Protein AF-A0A1M5ZK23-F1 (afdb_monomer)

Sequence (69 aa):
MDDKAKKIKELRESTGMNRREFCEYFDIPYRTVTEWERDMRHAPDYVVRLLEYYIRMEKMFKKDEDDKI

pLDDT: mean 90.6, std 11.02, range [48.88, 98.19]

Secondary structure (DSSP, 8-state):
---HHHHHHHHHHTTT--HHHHHHHHT--HHHHHHHHTTSSPPPHHHHHHHHHHHHHHHHHHHHHHTT-

Foldseek 3Di:
DDLQLVLLVVLCVLLVDDLVRVCVVVVHDSVVNVCSNVVVDPDDPVVSVVSVVVSVVVVVVVVVVVVVD

Organism: NCBI:txid1121131

Structure (mmCIF, N/CA/C/O backbone):
data_AF-A0A1M5ZK23-F1
#
_entry.id   AF-A0A1M5ZK23-F1
#
loop_
_atom_site.group_PDB
_atom_site.id
_atom_site.type_symbol
_atom_site.label_atom_id
_atom_site.label_alt_id
_atom_site.label_comp_id
_atom_site.label_asym_id
_atom_site.label_entity_id
_atom_site.label_seq_id
_atom_site.pdbx_PDB_ins_code
_atom_site.Cartn_x
_atom_site.Cartn_y
_atom_site.Cartn_z
_atom_site.occupancy
_atom_site.B_iso_or_equiv
_atom_site.auth_seq_id
_atom_site.auth_comp_id
_atom_site.auth_asym_id
_atom_site.auth_atom_id
_atom_site.pdbx_PDB_model_num
ATOM 1 N N . MET A 1 1 ? 7.472 15.810 -9.924 1.00 48.88 1 MET A N 1
ATOM 2 C CA . MET A 1 1 ? 7.853 14.410 -10.186 1.00 48.88 1 MET A CA 1
ATOM 3 C C . MET A 1 1 ? 7.064 13.598 -9.180 1.00 48.88 1 MET A C 1
ATOM 5 O O . MET A 1 1 ? 7.266 13.791 -7.991 1.00 48.88 1 MET A O 1
ATOM 9 N N . ASP A 1 2 ? 6.035 12.900 -9.643 1.00 59.38 2 ASP A N 1
ATOM 10 C CA . ASP A 1 2 ? 5.033 12.264 -8.784 1.00 59.38 2 ASP A CA 1
ATOM 11 C C . ASP A 1 2 ? 5.604 10.923 -8.299 1.00 59.38 2 ASP A C 1
ATOM 13 O O . ASP A 1 2 ? 5.708 9.974 -9.077 1.00 59.38 2 ASP A O 1
ATOM 17 N N . ASP A 1 3 ? 6.093 10.877 -7.058 1.00 85.81 3 ASP A N 1
ATOM 18 C CA . AS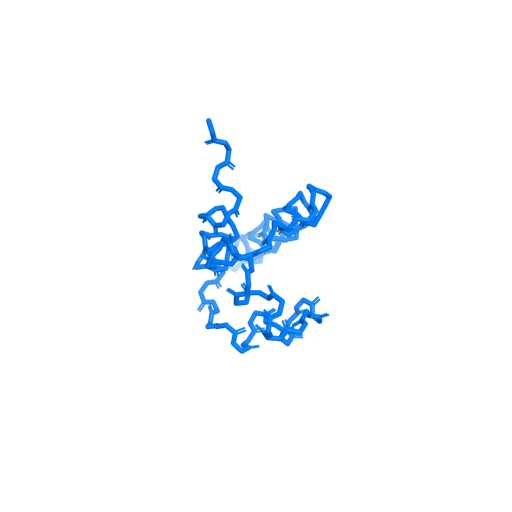P A 1 3 ? 6.807 9.719 -6.504 1.00 85.81 3 ASP A CA 1
ATOM 19 C C . ASP A 1 3 ? 5.801 8.646 -6.047 1.00 85.81 3 ASP A C 1
ATOM 21 O O . ASP A 1 3 ? 5.437 8.527 -4.872 1.00 85.81 3 ASP A O 1
ATOM 25 N N . LYS A 1 4 ? 5.280 7.888 -7.022 1.00 87.81 4 LYS A N 1
ATOM 26 C CA . LYS A 1 4 ? 4.301 6.810 -6.795 1.00 87.81 4 LYS A CA 1
ATOM 27 C C . LYS A 1 4 ? 4.871 5.703 -5.911 1.00 87.81 4 LYS A C 1
ATOM 29 O O . LYS A 1 4 ? 4.120 5.116 -5.131 1.00 87.81 4 LYS A O 1
ATOM 34 N N . ALA A 1 5 ? 6.173 5.437 -6.006 1.00 93.12 5 ALA A N 1
ATOM 35 C CA . ALA A 1 5 ? 6.858 4.466 -5.162 1.00 93.12 5 ALA A CA 1
ATOM 36 C C . ALA A 1 5 ? 6.776 4.866 -3.684 1.00 93.12 5 ALA A C 1
ATOM 38 O O . ALA A 1 5 ? 6.337 4.071 -2.843 1.00 93.12 5 ALA A O 1
ATOM 39 N N . LYS A 1 6 ? 7.090 6.130 -3.378 1.00 94.75 6 LYS A N 1
ATOM 40 C CA . LYS A 1 6 ? 6.926 6.695 -2.036 1.00 94.75 6 LYS A CA 1
ATOM 41 C C . LYS A 1 6 ? 5.473 6.656 -1.574 1.00 94.75 6 LYS A C 1
ATOM 43 O O . LYS A 1 6 ? 5.217 6.207 -0.460 1.00 94.75 6 LYS A O 1
ATOM 48 N N . LYS A 1 7 ? 4.516 7.030 -2.430 1.00 94.81 7 LYS A N 1
ATOM 49 C CA . LYS A 1 7 ? 3.085 7.002 -2.080 1.00 94.81 7 LYS A CA 1
ATOM 50 C C . LYS A 1 7 ? 2.596 5.592 -1.725 1.00 94.81 7 LYS A C 1
ATOM 52 O O . LYS A 1 7 ? 1.880 5.439 -0.740 1.00 94.81 7 LYS A O 1
ATOM 57 N N . ILE A 1 8 ? 2.982 4.557 -2.478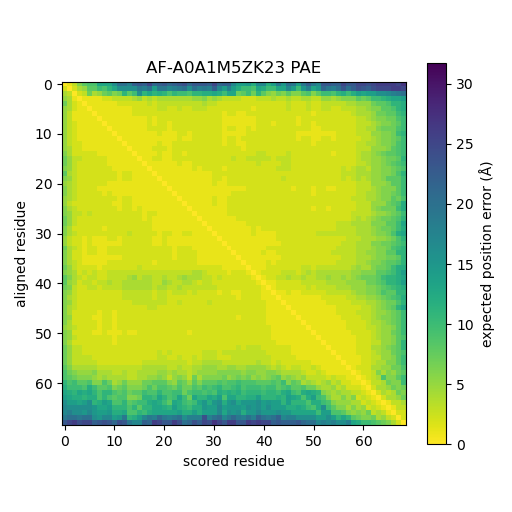 1.00 95.88 8 ILE A N 1
ATOM 58 C CA . ILE A 1 8 ? 2.624 3.160 -2.160 1.00 95.88 8 ILE A CA 1
ATOM 59 C C . ILE A 1 8 ? 3.212 2.737 -0.810 1.00 95.88 8 ILE A C 1
ATOM 61 O O . ILE A 1 8 ? 2.507 2.142 0.007 1.00 95.88 8 ILE A O 1
ATOM 65 N N . LYS A 1 9 ? 4.478 3.084 -0.553 1.00 96.00 9 LYS A N 1
ATOM 66 C CA . LYS A 1 9 ? 5.141 2.780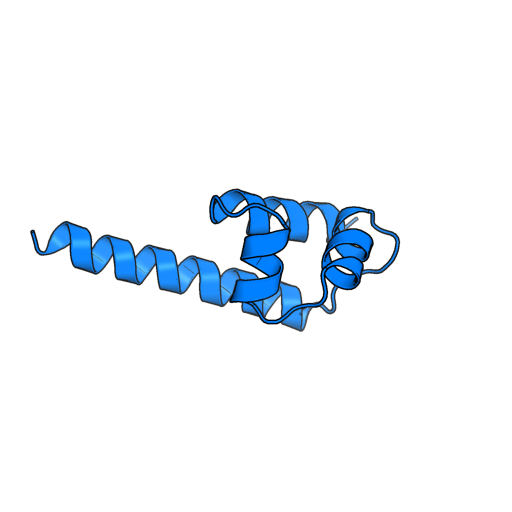 0.717 1.00 96.00 9 LYS A CA 1
ATOM 67 C C . LYS A 1 9 ? 4.441 3.454 1.900 1.00 96.00 9 LYS A C 1
ATOM 69 O O . LYS A 1 9 ? 4.163 2.790 2.897 1.00 96.00 9 LYS A O 1
ATOM 74 N N . GLU A 1 10 ? 4.107 4.736 1.769 1.00 96.06 10 GLU A N 1
ATOM 75 C CA . GLU A 1 10 ? 3.372 5.502 2.783 1.00 96.06 10 GLU A CA 1
ATOM 76 C C . GLU A 1 10 ? 1.973 4.930 3.029 1.00 96.06 10 GLU A C 1
ATOM 78 O O . GLU A 1 10 ? 1.562 4.795 4.181 1.00 96.06 10 GLU A O 1
ATOM 83 N N . LEU A 1 11 ? 1.249 4.547 1.969 1.00 96.06 11 LEU A N 1
ATOM 84 C CA . LEU A 1 11 ? -0.062 3.910 2.101 1.00 96.06 11 LEU A CA 1
ATOM 85 C C . LEU A 1 11 ? 0.045 2.626 2.926 1.00 96.06 11 LEU A C 1
ATOM 87 O O . LEU A 1 11 ? -0.684 2.501 3.911 1.00 96.06 11 LEU A O 1
ATOM 91 N N . ARG A 1 12 ? 0.989 1.730 2.604 1.00 96.94 12 ARG A N 1
ATOM 92 C CA . ARG A 1 12 ? 1.216 0.510 3.390 1.00 96.94 12 ARG A CA 1
ATOM 93 C C . ARG A 1 12 ? 1.568 0.832 4.837 1.00 96.94 12 ARG A C 1
ATOM 95 O O . ARG A 1 12 ? 0.939 0.296 5.742 1.00 96.94 12 ARG A O 1
ATOM 102 N N . GLU A 1 13 ? 2.544 1.701 5.076 1.00 96.56 13 GLU A N 1
ATOM 103 C CA . GLU A 1 13 ? 2.973 2.048 6.439 1.00 96.56 13 GLU A CA 1
ATOM 104 C C . GLU A 1 13 ? 1.830 2.659 7.261 1.00 96.56 13 GLU A C 1
ATOM 106 O O . GLU A 1 13 ? 1.692 2.352 8.443 1.00 96.56 13 GLU A O 1
ATOM 111 N N . SER A 1 14 ? 0.932 3.417 6.626 1.00 95.62 14 SER A N 1
ATOM 112 C CA . SER A 1 14 ? -0.241 4.008 7.279 1.00 95.62 14 SER A CA 1
ATOM 113 C C . SER A 1 14 ? -1.310 3.003 7.732 1.00 95.62 14 SER A C 1
ATOM 115 O O . SER A 1 14 ? -2.217 3.399 8.471 1.00 95.62 14 SER A O 1
ATOM 117 N N . THR A 1 15 ? -1.233 1.747 7.273 1.00 94.56 15 THR A N 1
ATOM 118 C CA . THR A 1 15 ? -2.093 0.639 7.730 1.00 94.56 15 THR A CA 1
ATOM 119 C C . THR A 1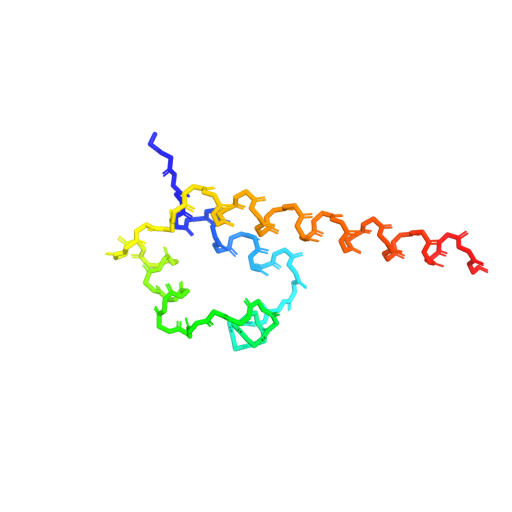 15 ? -1.539 -0.067 8.967 1.00 94.56 15 THR A C 1
ATOM 121 O O . THR A 1 15 ? -2.265 -0.816 9.611 1.00 94.56 15 THR A O 1
ATOM 124 N N . GLY A 1 16 ? -0.258 0.141 9.298 1.00 95.81 16 GLY A N 1
ATOM 125 C CA . GLY A 1 16 ? 0.449 -0.632 10.325 1.00 95.81 16 GLY A CA 1
ATOM 126 C C . GLY A 1 16 ? 0.855 -2.047 9.888 1.00 95.81 16 GLY A C 1
ATOM 127 O O . GLY A 1 16 ? 1.496 -2.749 10.664 1.00 95.81 16 GLY A O 1
ATOM 128 N N . MET A 1 17 ? 0.533 -2.459 8.657 1.00 96.25 17 MET A N 1
ATOM 129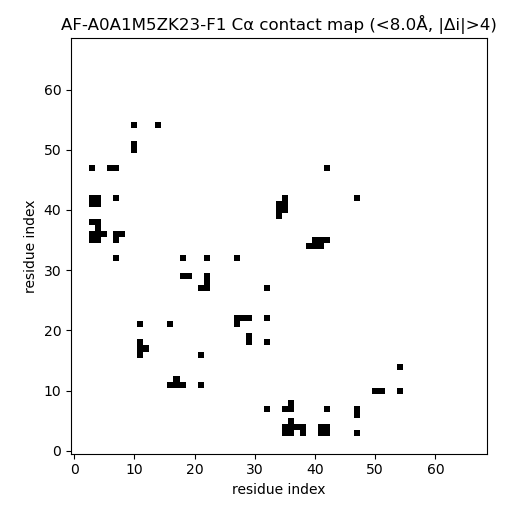 C CA . MET A 1 17 ? 0.861 -3.783 8.129 1.00 96.25 17 MET A CA 1
ATOM 130 C C . MET A 1 17 ? 2.309 -3.862 7.633 1.00 96.25 17 MET A C 1
ATOM 132 O O . MET A 1 17 ? 2.838 -2.963 6.956 1.00 96.25 17 MET A O 1
ATOM 136 N N . ASN A 1 18 ? 2.952 -5.001 7.884 1.00 96.6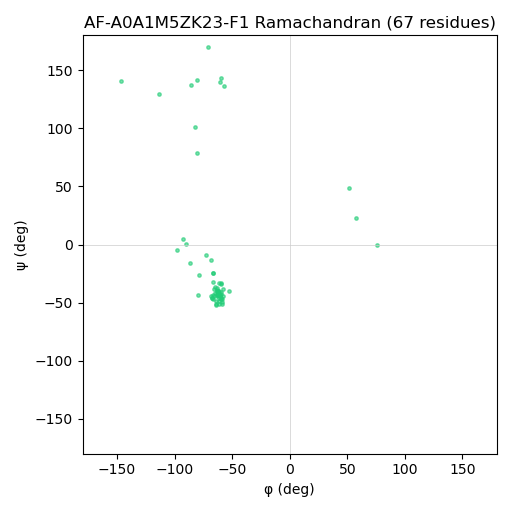9 18 ASN A N 1
ATOM 137 C CA . ASN A 1 18 ? 4.170 -5.352 7.162 1.00 96.69 18 ASN A CA 1
ATOM 138 C C . ASN A 1 18 ? 3.841 -5.718 5.697 1.00 96.69 18 ASN A C 1
ATOM 140 O O . ASN A 1 18 ? 2.683 -5.862 5.308 1.00 96.69 18 ASN A O 1
ATOM 144 N N . ARG A 1 19 ? 4.858 -5.860 4.834 1.00 96.50 19 ARG A N 1
ATOM 145 C CA . ARG A 1 19 ? 4.622 -6.157 3.405 1.00 96.50 19 ARG A CA 1
ATOM 146 C C . ARG A 1 19 ? 3.837 -7.442 3.174 1.00 96.50 19 ARG A C 1
ATOM 148 O O . ARG A 1 19 ? 3.036 -7.463 2.251 1.00 96.50 19 ARG A O 1
ATOM 155 N N . ARG A 1 20 ? 4.085 -8.496 3.958 1.00 97.31 20 ARG A N 1
ATOM 156 C CA . ARG A 1 20 ? 3.401 -9.782 3.780 1.00 97.31 20 ARG A CA 1
ATOM 157 C C . ARG A 1 20 ? 1.908 -9.617 4.051 1.00 97.31 20 ARG A C 1
ATOM 159 O O . ARG A 1 20 ? 1.116 -9.924 3.174 1.00 97.31 20 ARG A O 1
ATOM 166 N N . GLU A 1 21 ? 1.566 -9.037 5.197 1.00 97.75 21 GLU A N 1
ATOM 167 C CA . GLU A 1 21 ? 0.179 -8.757 5.595 1.00 97.75 21 GLU A CA 1
ATOM 168 C C . GLU A 1 21 ? -0.535 -7.865 4.580 1.00 97.75 21 GLU A C 1
ATOM 170 O O . GLU A 1 21 ? -1.649 -8.161 4.174 1.00 97.75 21 GLU A O 1
ATOM 175 N N . PHE A 1 22 ? 0.128 -6.808 4.105 1.00 97.50 22 PHE A N 1
ATOM 176 C CA . PHE A 1 22 ? -0.445 -5.913 3.100 1.00 97.50 22 PHE A CA 1
ATOM 177 C C . PHE A 1 22 ? -0.738 -6.633 1.775 1.00 97.50 22 PHE A C 1
ATOM 179 O O . PHE A 1 22 ? -1.770 -6.404 1.150 1.00 97.50 22 PHE A O 1
ATOM 186 N N . CYS A 1 23 ? 0.171 -7.510 1.345 1.00 97.75 23 CYS A N 1
ATOM 187 C CA . CYS A 1 23 ? 0.002 -8.309 0.134 1.00 97.75 23 CYS A CA 1
ATOM 188 C C . CYS A 1 23 ? -1.140 -9.318 0.272 1.00 97.75 23 CYS A C 1
ATOM 190 O O . CYS A 1 23 ? -1.936 -9.452 -0.650 1.00 97.75 23 CYS A O 1
ATOM 192 N N . GLU A 1 24 ? -1.233 -9.992 1.419 1.00 97.75 24 GLU A N 1
ATOM 193 C CA . GLU A 1 24 ? -2.318 -10.928 1.731 1.00 97.75 24 GLU A CA 1
ATOM 194 C C . GLU A 1 24 ? -3.672 -10.208 1.815 1.00 97.75 24 GLU A C 1
ATOM 196 O O . GLU A 1 24 ? -4.656 -10.694 1.267 1.00 97.75 24 GLU A O 1
ATOM 201 N N . TYR A 1 25 ? -3.722 -9.028 2.439 1.00 96.56 25 TYR A N 1
ATOM 202 C CA . TYR A 1 25 ? -4.956 -8.263 2.628 1.00 96.56 25 TYR A CA 1
ATOM 203 C C . TYR A 1 25 ? -5.537 -7.727 1.314 1.00 96.56 25 TYR A C 1
ATOM 205 O O . TYR A 1 25 ? -6.738 -7.836 1.075 1.00 96.56 25 TYR A O 1
ATOM 213 N N . PHE A 1 26 ? -4.697 -7.143 0.454 1.00 95.94 26 PHE A N 1
ATOM 214 C CA . PHE A 1 26 ? -5.135 -6.573 -0.825 1.00 95.94 26 PHE A CA 1
ATOM 215 C C . PHE A 1 26 ? -5.096 -7.571 -1.991 1.00 95.94 26 PHE A C 1
ATOM 217 O O . PHE A 1 26 ? -5.402 -7.181 -3.117 1.00 95.94 26 PHE A O 1
ATOM 224 N N . ASP A 1 27 ? -4.699 -8.820 -1.733 1.00 96.88 27 ASP A N 1
ATOM 225 C CA . ASP A 1 27 ? -4.470 -9.859 -2.743 1.00 96.88 27 ASP A CA 1
ATOM 226 C C . ASP A 1 27 ? -3.536 -9.385 -3.876 1.00 96.88 27 ASP A C 1
ATOM 228 O O . ASP A 1 27 ? -3.811 -9.487 -5.074 1.00 96.88 27 ASP A O 1
ATOM 232 N N . ILE A 1 28 ? -2.403 -8.793 -3.482 1.00 97.12 28 ILE A N 1
ATOM 233 C CA . ILE A 1 28 ? -1.375 -8.290 -4.400 1.00 97.12 28 ILE A CA 1
ATOM 234 C C . ILE A 1 28 ? -0.113 -9.135 -4.226 1.00 97.12 28 ILE A C 1
ATOM 236 O O . ILE A 1 28 ? 0.385 -9.264 -3.109 1.00 97.12 28 ILE A O 1
ATOM 240 N N . PRO A 1 29 ? 0.497 -9.659 -5.304 1.00 98.19 29 PRO A N 1
ATOM 241 C CA . PRO A 1 29 ? 1.736 -10.415 -5.185 1.00 98.19 29 PRO A CA 1
ATOM 242 C C . PRO A 1 29 ? 2.862 -9.612 -4.514 1.00 98.19 29 PRO A C 1
ATOM 244 O O . PRO A 1 29 ? 3.145 -8.471 -4.884 1.00 98.19 29 PRO A O 1
ATOM 247 N N . TYR A 1 30 ? 3.598 -10.250 -3.599 1.00 97.69 30 TYR A N 1
ATOM 248 C CA . TYR A 1 30 ? 4.692 -9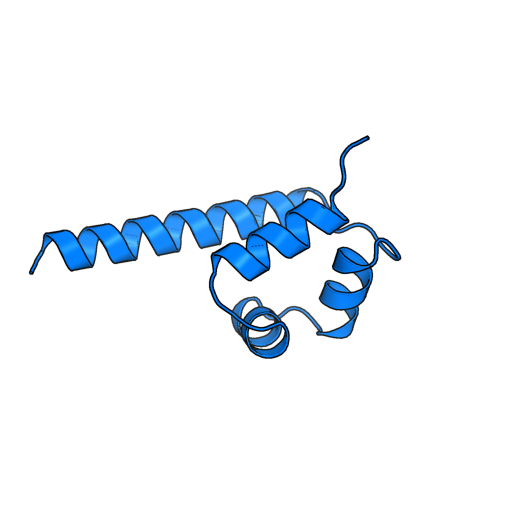.619 -2.844 1.00 97.69 30 TYR A CA 1
ATOM 249 C C . TYR A 1 30 ? 5.744 -8.934 -3.724 1.00 97.69 30 TYR A C 1
ATOM 251 O O . TYR A 1 30 ? 6.229 -7.838 -3.419 1.00 97.69 30 TYR A O 1
ATOM 259 N N . ARG A 1 31 ? 6.093 -9.569 -4.851 1.00 97.69 31 ARG A N 1
ATOM 260 C CA . ARG A 1 31 ? 7.046 -9.010 -5.818 1.00 97.69 31 ARG A CA 1
ATOM 261 C C . ARG A 1 31 ? 6.523 -7.710 -6.427 1.00 97.69 31 ARG A C 1
ATOM 263 O O . ARG A 1 31 ? 7.298 -6.776 -6.569 1.00 97.69 31 ARG A O 1
ATOM 270 N N . THR A 1 32 ? 5.228 -7.626 -6.716 1.00 97.50 32 THR A N 1
ATOM 271 C CA . THR A 1 32 ? 4.600 -6.438 -7.301 1.00 97.50 32 THR A CA 1
ATOM 272 C C . THR A 1 32 ? 4.678 -5.240 -6.361 1.00 97.50 32 THR A C 1
ATOM 274 O O . THR A 1 32 ? 5.152 -4.186 -6.773 1.00 97.50 32 THR A O 1
ATOM 277 N N . VAL A 1 33 ? 4.317 -5.406 -5.084 1.00 96.75 33 VAL A N 1
ATOM 278 C CA . VAL A 1 33 ? 4.460 -4.330 -4.083 1.00 96.75 33 VAL A CA 1
ATOM 279 C C . VAL A 1 33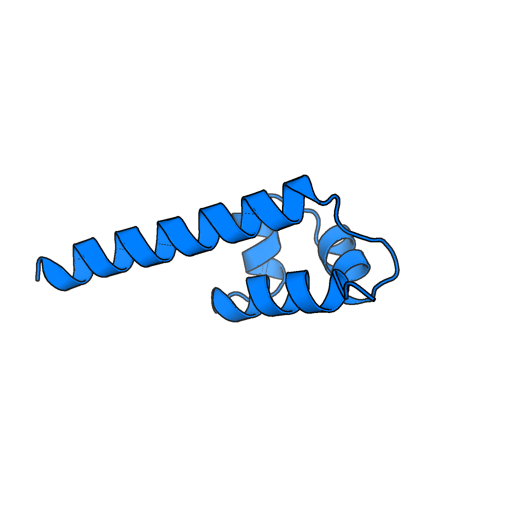 ? 5.929 -3.936 -3.911 1.00 96.75 33 VAL A C 1
ATOM 281 O O . VAL A 1 33 ? 6.249 -2.754 -3.839 1.00 96.75 33 VAL A O 1
ATOM 284 N N . THR A 1 34 ? 6.839 -4.914 -3.905 1.00 96.19 34 THR A N 1
ATOM 285 C CA . THR A 1 34 ? 8.286 -4.659 -3.805 1.00 96.19 34 THR A CA 1
ATOM 286 C C . THR A 1 34 ? 8.816 -3.847 -4.989 1.00 96.19 34 THR A C 1
ATOM 288 O O . THR A 1 34 ? 9.608 -2.930 -4.796 1.00 96.19 34 THR A O 1
ATOM 291 N N . GLU A 1 35 ? 8.399 -4.171 -6.212 1.00 96.75 35 GLU A N 1
ATOM 292 C CA . GLU A 1 35 ? 8.772 -3.439 -7.428 1.00 96.75 35 GLU A CA 1
ATOM 293 C C . GLU A 1 35 ? 8.208 -2.018 -7.436 1.00 96.75 35 GLU A C 1
ATOM 295 O O . GLU A 1 35 ? 8.920 -1.100 -7.842 1.00 96.75 35 GLU A O 1
ATOM 300 N N . TRP A 1 36 ? 6.977 -1.839 -6.945 1.00 96.12 36 TRP A N 1
ATOM 301 C CA . TRP A 1 36 ? 6.358 -0.526 -6.775 1.00 96.12 36 TRP A CA 1
ATOM 302 C C . TRP A 1 36 ? 7.102 0.333 -5.759 1.00 96.12 36 TRP A C 1
ATOM 304 O O . TRP A 1 36 ? 7.477 1.450 -6.083 1.00 96.12 36 TRP A O 1
ATOM 314 N N . GLU A 1 37 ? 7.381 -0.179 -4.559 1.00 94.88 37 GLU A N 1
ATOM 315 C CA . GLU A 1 37 ? 8.092 0.582 -3.519 1.00 94.88 37 GLU A CA 1
ATOM 316 C C . GLU A 1 37 ? 9.555 0.893 -3.871 1.00 94.88 37 GLU A C 1
ATOM 318 O O . GLU A 1 37 ? 10.130 1.833 -3.326 1.00 94.88 37 GLU A O 1
ATOM 323 N N . ARG A 1 38 ? 10.180 0.087 -4.739 1.00 94.44 38 ARG A N 1
ATOM 324 C CA . ARG A 1 38 ? 11.567 0.279 -5.202 1.00 94.44 38 ARG A CA 1
ATOM 325 C C . ARG A 1 38 ? 11.670 1.092 -6.490 1.00 94.44 38 ARG A C 1
ATOM 327 O O . ARG A 1 38 ? 12.768 1.183 -7.033 1.00 94.44 38 ARG A O 1
ATOM 334 N N . ASP A 1 39 ? 10.550 1.610 -6.987 1.00 92.44 39 ASP A N 1
ATOM 335 C CA . ASP A 1 39 ? 10.465 2.370 -8.236 1.00 92.44 39 ASP A CA 1
ATOM 336 C C . ASP A 1 39 ? 10.972 1.599 -9.475 1.00 92.44 39 ASP A C 1
ATOM 338 O O . ASP A 1 39 ? 11.340 2.174 -10.493 1.00 92.44 39 ASP A O 1
ATOM 342 N N . MET A 1 40 ? 10.985 0.259 -9.417 1.00 92.31 40 MET A N 1
ATOM 343 C CA . MET A 1 40 ? 11.344 -0.580 -10.573 1.00 92.31 40 MET A CA 1
ATOM 344 C C . MET A 1 40 ? 10.179 -0.703 -11.559 1.00 92.31 40 MET A C 1
ATOM 346 O O . MET A 1 40 ? 10.376 -0.950 -12.748 1.00 92.31 40 MET A O 1
ATOM 350 N N . ARG A 1 41 ? 8.949 -0.549 -11.059 1.00 93.12 41 ARG A N 1
ATOM 351 C CA . ARG A 1 41 ? 7.717 -0.483 -11.844 1.00 93.12 41 ARG A CA 1
ATOM 352 C C . ARG A 1 41 ? 6.761 0.467 -11.145 1.00 93.12 41 ARG A C 1
ATOM 354 O O . 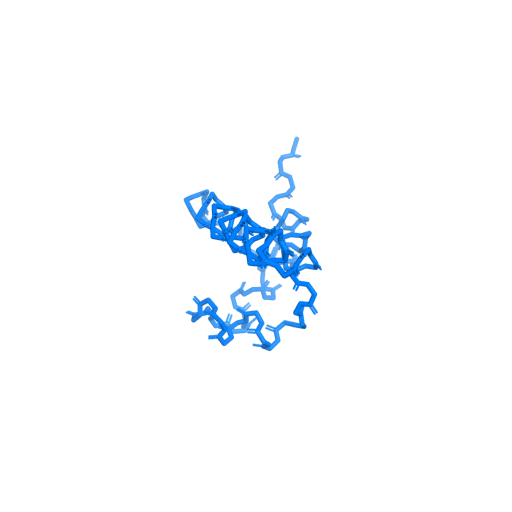ARG A 1 41 ? 6.639 0.416 -9.932 1.00 93.12 41 ARG A O 1
ATOM 361 N N . HIS A 1 42 ? 6.024 1.285 -11.885 1.00 91.69 42 HIS A N 1
ATOM 362 C CA . HIS A 1 42 ? 5.019 2.148 -11.266 1.00 91.69 42 HIS A CA 1
ATOM 363 C C . HIS A 1 42 ? 3.693 1.406 -11.098 1.00 91.69 42 HIS A C 1
ATOM 365 O O . HIS A 1 42 ? 3.230 0.716 -12.014 1.00 91.69 42 HIS A O 1
ATOM 371 N N . ALA A 1 43 ? 3.058 1.584 -9.940 1.00 93.38 43 ALA A N 1
ATOM 372 C CA . ALA A 1 43 ? 1.673 1.179 -9.756 1.00 93.38 43 ALA A CA 1
ATOM 373 C C . ALA A 1 43 ? 0.773 1.946 -10.746 1.00 93.38 43 ALA A C 1
ATOM 375 O O . ALA A 1 43 ? 0.987 3.145 -10.962 1.00 93.38 43 ALA A O 1
ATOM 376 N N . PRO A 1 44 ? -0.237 1.296 -11.350 1.00 95.19 44 PRO A N 1
ATOM 377 C CA . PRO A 1 44 ? -1.245 2.012 -12.118 1.00 95.19 44 PRO A CA 1
ATOM 378 C C . PRO A 1 44 ? -1.979 3.035 -11.242 1.00 95.19 44 PRO A C 1
ATOM 380 O O . PRO A 1 44 ? -2.292 2.753 -10.085 1.00 95.19 44 PRO A O 1
ATOM 383 N N . ASP A 1 45 ? -2.329 4.196 -11.797 1.00 94.56 45 ASP A N 1
ATOM 384 C CA . ASP A 1 45 ? -2.926 5.293 -11.012 1.00 94.56 45 ASP A CA 1
ATOM 385 C C . ASP A 1 45 ? -4.236 4.902 -10.331 1.00 94.56 45 ASP A C 1
ATOM 387 O O . ASP A 1 45 ? -4.546 5.367 -9.235 1.00 94.56 45 ASP A O 1
ATOM 391 N N . TYR A 1 46 ? -5.012 4.028 -10.971 1.00 95.38 46 TYR A N 1
ATOM 392 C CA . TYR A 1 46 ? -6.251 3.530 -10.388 1.00 95.38 46 TYR A CA 1
ATOM 393 C C . TYR A 1 46 ? -5.999 2.660 -9.151 1.00 95.38 46 TYR A C 1
ATOM 395 O O . TYR A 1 46 ? -6.802 2.709 -8.227 1.00 95.38 46 TYR A O 1
ATOM 403 N N . VAL A 1 47 ? -4.885 1.918 -9.095 1.00 95.94 47 VAL A N 1
ATOM 404 C CA . VAL A 1 47 ? -4.526 1.098 -7.929 1.00 95.94 47 VAL A CA 1
ATOM 405 C C . VAL A 1 47 ? -4.186 1.994 -6.748 1.00 95.94 47 VAL A C 1
ATOM 407 O O . VAL A 1 47 ? -4.682 1.765 -5.652 1.00 95.94 47 VAL A O 1
ATOM 410 N N . VAL A 1 48 ? -3.406 3.056 -6.973 1.00 95.25 48 VAL A N 1
ATOM 411 C CA . VAL A 1 48 ? -3.064 4.024 -5.918 1.00 95.25 48 VAL A CA 1
ATOM 412 C C . VAL A 1 48 ? -4.332 4.653 -5.331 1.00 95.25 48 VAL A C 1
ATOM 414 O O . VAL A 1 48 ? -4.497 4.671 -4.112 1.00 95.25 48 VAL A O 1
ATOM 417 N N . ARG A 1 49 ? -5.262 5.100 -6.189 1.00 95.69 49 ARG A N 1
ATOM 418 C CA . ARG A 1 49 ? -6.554 5.659 -5.751 1.00 95.69 49 ARG A CA 1
ATOM 419 C C . ARG A 1 49 ? -7.410 4.643 -4.995 1.00 95.69 49 ARG A C 1
ATOM 421 O O . ARG A 1 49 ? -8.062 5.005 -4.021 1.00 95.69 49 ARG A O 1
ATOM 428 N N . LEU A 1 50 ? -7.420 3.388 -5.444 1.00 96.06 50 LEU A N 1
ATOM 429 C CA . LEU A 1 50 ? -8.205 2.324 -4.825 1.00 96.06 50 LEU A CA 1
ATOM 430 C C . LEU A 1 50 ? -7.676 1.977 -3.427 1.00 96.06 50 LEU A C 1
ATOM 432 O O . LEU A 1 50 ? -8.457 1.914 -2.482 1.00 96.06 50 LEU A O 1
ATOM 436 N N . LEU A 1 51 ? -6.356 1.824 -3.281 1.00 96.12 51 LEU A N 1
ATOM 437 C CA . LEU A 1 51 ? -5.709 1.589 -1.988 1.00 96.12 51 LEU A CA 1
ATOM 438 C C . LEU A 1 51 ? -5.979 2.741 -1.014 1.00 96.12 51 LEU A C 1
ATOM 440 O O . LEU A 1 51 ? -6.372 2.509 0.125 1.00 96.12 51 LEU A O 1
ATOM 444 N N . GLU A 1 52 ? -5.829 3.987 -1.469 1.00 95.88 52 GLU A N 1
ATOM 445 C CA . GLU A 1 52 ? -6.127 5.170 -0.654 1.00 95.88 52 GLU A CA 1
ATOM 446 C C . GLU A 1 52 ? -7.593 5.206 -0.201 1.00 95.88 52 GLU A C 1
ATOM 448 O O . GLU A 1 52 ? -7.873 5.483 0.968 1.00 95.88 52 GLU A O 1
ATOM 453 N N . TYR A 1 53 ? -8.527 4.879 -1.099 1.00 95.75 53 TYR A N 1
ATOM 454 C CA . TYR A 1 53 ? -9.945 4.791 -0.769 1.00 95.75 53 TYR A CA 1
ATOM 455 C C . TYR A 1 53 ? -10.222 3.722 0.294 1.00 95.75 53 TYR A C 1
ATOM 457 O O . TYR A 1 53 ? -10.844 4.041 1.308 1.00 95.75 53 TYR A O 1
ATOM 465 N N . TYR A 1 54 ? -9.735 2.490 0.105 1.00 94.31 54 TYR A N 1
ATOM 466 C CA . TYR A 1 54 ? -9.954 1.397 1.057 1.00 94.31 54 TYR A CA 1
ATOM 467 C C . TYR A 1 54 ? -9.395 1.720 2.442 1.00 94.31 54 TYR A C 1
ATOM 469 O O . TYR A 1 54 ? -10.112 1.597 3.431 1.00 94.31 54 TYR A O 1
ATOM 477 N N . ILE A 1 55 ? -8.157 2.217 2.509 1.00 94.19 55 ILE A N 1
ATOM 478 C CA . ILE A 1 55 ? -7.505 2.565 3.779 1.00 94.19 55 ILE A CA 1
ATOM 479 C C . ILE A 1 55 ? -8.267 3.686 4.496 1.00 94.19 55 ILE A C 1
ATOM 481 O O . ILE A 1 55 ? -8.425 3.655 5.718 1.00 94.19 55 ILE A O 1
ATOM 485 N N . ARG A 1 56 ? -8.765 4.688 3.759 1.00 94.38 56 ARG A N 1
ATOM 486 C CA . ARG A 1 56 ? -9.576 5.762 4.345 1.00 94.38 56 ARG A CA 1
ATOM 487 C C . ARG A 1 56 ? -10.903 5.235 4.880 1.00 94.38 56 ARG A C 1
ATOM 489 O O . ARG A 1 56 ? -11.294 5.624 5.977 1.00 94.38 56 ARG A O 1
ATOM 496 N N . MET A 1 57 ? -11.578 4.372 4.124 1.00 92.19 57 MET A N 1
ATOM 497 C CA . MET A 1 57 ? -12.846 3.782 4.550 1.00 92.19 57 MET A CA 1
ATOM 498 C C . MET A 1 57 ? -12.673 2.925 5.801 1.00 92.19 57 MET A C 1
ATOM 500 O O . MET A 1 57 ? -13.439 3.074 6.744 1.00 92.19 57 MET A O 1
ATOM 504 N N . GLU A 1 58 ? -11.635 2.092 5.855 1.00 90.00 58 GLU A N 1
ATOM 505 C CA . GLU A 1 58 ? -11.343 1.262 7.025 1.00 90.00 58 GLU A CA 1
ATOM 506 C C . GLU A 1 58 ? -11.098 2.112 8.283 1.00 90.00 58 GLU A C 1
ATOM 508 O O . GLU A 1 58 ? -11.611 1.802 9.355 1.00 90.00 58 GLU A O 1
ATOM 513 N N . LYS A 1 59 ? -10.373 3.232 8.153 1.00 88.12 59 LYS A N 1
ATOM 514 C CA . LYS A 1 59 ? -10.163 4.182 9.259 1.00 88.12 59 LYS A CA 1
ATOM 515 C C . LYS A 1 59 ? -11.457 4.856 9.717 1.00 88.12 59 LYS A C 1
ATOM 517 O O . LYS A 1 59 ? -11.609 5.095 10.909 1.00 88.12 59 LYS A O 1
ATOM 522 N N . MET A 1 60 ? -12.367 5.167 8.792 1.00 84.69 60 MET A N 1
ATOM 523 C CA . MET A 1 60 ? -13.681 5.724 9.129 1.00 84.69 60 MET A CA 1
ATOM 524 C C . MET A 1 60 ? -14.536 4.704 9.885 1.00 84.69 60 MET A C 1
ATOM 526 O O . MET A 1 60 ? -15.054 5.034 10.943 1.00 84.69 60 MET A O 1
ATOM 530 N N . PHE A 1 61 ? -14.608 3.457 9.408 1.00 82.75 61 PHE A N 1
ATOM 531 C CA . PHE A 1 61 ? -15.380 2.410 10.082 1.00 82.75 61 PHE A CA 1
ATOM 532 C C . PHE A 1 61 ? -14.849 2.085 11.482 1.00 82.75 61 PHE A C 1
ATOM 534 O O . PHE A 1 61 ? -15.646 1.963 12.404 1.00 82.75 61 PHE A O 1
ATOM 541 N N . LYS A 1 62 ? -13.522 2.014 11.666 1.00 78.81 62 LYS A N 1
ATOM 542 C CA . LYS A 1 62 ? -12.924 1.818 13.000 1.00 78.81 62 LYS A CA 1
ATOM 543 C C . LYS A 1 62 ? -13.276 2.957 13.954 1.00 78.81 62 LYS A C 1
ATOM 545 O O . LYS A 1 62 ? -13.652 2.708 15.090 1.00 78.81 62 LYS A O 1
ATOM 550 N N . LYS A 1 63 ? -13.227 4.202 13.469 1.00 75.50 63 LYS A N 1
ATOM 551 C CA . LYS A 1 63 ? -13.623 5.367 14.264 1.00 75.50 63 LYS A CA 1
ATOM 552 C C . LYS A 1 63 ? -15.101 5.309 14.675 1.00 75.50 63 LYS A C 1
ATOM 554 O O . LYS A 1 63 ? -15.413 5.574 15.827 1.00 75.50 63 LYS A O 1
ATOM 559 N N . ASP A 1 64 ? -15.991 4.937 13.758 1.00 73.06 64 ASP A N 1
ATOM 560 C CA . ASP A 1 64 ? -17.426 4.819 14.048 1.00 73.06 64 ASP A CA 1
ATOM 561 C C . ASP A 1 64 ? -17.750 3.683 15.041 1.00 73.06 64 ASP A C 1
ATOM 563 O O . ASP A 1 64 ? -18.809 3.710 15.668 1.00 73.06 64 ASP A O 1
ATOM 567 N N . GLU A 1 65 ? -16.897 2.659 15.153 1.00 69.81 65 GLU A N 1
ATOM 568 C CA . GLU A 1 65 ? -17.005 1.604 16.171 1.00 69.81 65 GLU A CA 1
ATOM 569 C C . GLU A 1 65 ? -16.469 2.066 17.530 1.00 69.81 65 GLU A C 1
ATOM 571 O O . GLU A 1 65 ? -17.143 1.853 18.537 1.00 69.81 65 GLU A O 1
ATOM 576 N N . ASP A 1 66 ? -15.322 2.749 17.554 1.00 69.19 66 ASP A N 1
ATOM 577 C CA . ASP A 1 66 ? -14.737 3.315 18.775 1.00 69.19 66 ASP A CA 1
ATOM 578 C C . ASP A 1 66 ? -15.650 4.390 19.402 1.00 69.19 66 ASP A C 1
ATOM 580 O O . ASP A 1 66 ? -15.793 4.438 20.619 1.00 69.19 66 ASP A O 1
ATOM 584 N N . ASP A 1 67 ? -16.328 5.206 18.583 1.00 68.31 67 ASP A N 1
ATOM 585 C CA . ASP A 1 67 ? -17.274 6.243 19.032 1.00 68.31 67 ASP A CA 1
ATOM 586 C C . ASP A 1 67 ? -18.610 5.659 19.573 1.00 68.31 67 ASP A C 1
ATOM 588 O O . ASP A 1 67 ? -19.440 6.400 20.108 1.00 68.31 67 ASP A O 1
ATOM 592 N N . LYS A 1 68 ? -18.858 4.344 19.425 1.00 65.44 68 LYS A N 1
ATOM 593 C CA . LYS A 1 68 ? -20.068 3.646 19.922 1.00 65.44 68 LYS A CA 1
ATOM 594 C C . LYS A 1 68 ? -19.874 2.925 21.263 1.00 65.44 68 LYS A C 1
ATOM 596 O O . LYS A 1 68 ? -20.853 2.363 21.764 1.00 65.44 68 LYS A O 1
ATOM 601 N N . ILE A 1 69 ? -18.657 2.905 21.810 1.00 53.88 69 ILE A N 1
ATOM 602 C CA . ILE A 1 69 ? -18.297 2.281 23.098 1.00 53.88 69 ILE A CA 1
ATOM 603 C C . ILE A 1 69 ? -18.247 3.350 24.191 1.00 53.88 69 ILE A C 1
ATOM 605 O O . ILE A 1 69 ? -18.780 3.071 25.290 1.00 53.88 69 ILE A O 1
#

Nearest PDB structures (foldseek):
  7t8i-assembly1_B  TM=8.224E-01  e=8.158E-02  Bacillus subtilis
  5j9i-assembly2_C  TM=7.660E-01  e=7.662E-02  Vibrio cholerae
  3g5g-assembly1_A  TM=7.710E-01  e=2.226E-01  Enterobacter sp. RFL1396
  3eus-assembly1_A  TM=8.080E-01  e=4.169E-01  Ruegeria pomeroyi
  3eus-assembly1_B  TM=6.829E-01  e=1.964E-01  Ruegeria pomeroyi

InterPro domains:
  IPR001387 Cro/C1-type, helix-turn-helix domain [PF01381] (8-44)
  IPR001387 Cro/C1-type, helix-turn-helix domain [SM00530] (7-60)
  IPR001387 Cro/C1-type, helix-turn-helix domain [cd00093] (5-54)
  IPR010982 Lambda repressor-like, DNA-binding domain superfamily [G3DSA:1.10.260.40] (7-63)
  IPR010982 Lambda repressor-like, DNA-binding domain superfamily [SSF47413] (6-55)

Radius of gyration: 13.12 Å; Cα contacts (8 Å, |Δi|>4): 46; chains: 1; bounding box: 32×25×35 Å

Mean predicted aligned error: 4.32 Å

Solvent-accessible surface area (backbone atoms only — not comparable to full-atom values): 4034 Å² total; per-residue (Å²): 133,85,61,57,21,57,51,52,45,50,55,43,56,74,70,74,44,54,69,66,56,47,20,64,73,70,73,41,60,63,67,58,57,52,30,20,52,65,62,76,38,81,72,55,70,68,55,57,54,48,53,54,49,52,56,51,50,53,55,50,55,52,48,62,52,62,76,71,112